Protein AF-A0A351I369-F1 (afdb_monomer_lite)

Structure (mmCIF, N/CA/C/O backbone):
data_AF-A0A351I369-F1
#
_entry.id   AF-A0A351I369-F1
#
loop_
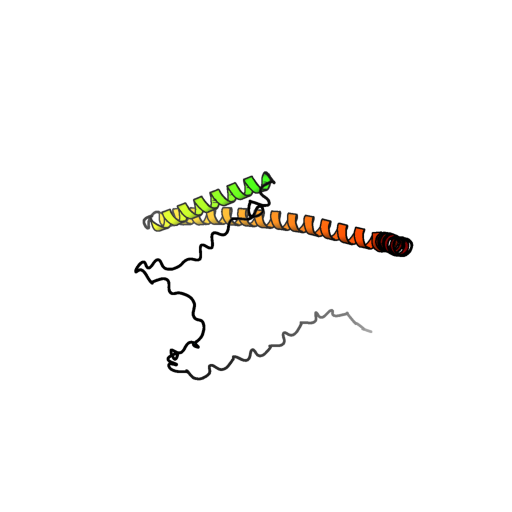_atom_site.group_PDB
_atom_site.id
_atom_site.type_symbol
_atom_site.label_atom_id
_atom_site.label_alt_id
_atom_site.label_comp_id
_atom_site.label_asym_id
_atom_site.label_entity_id
_atom_site.label_seq_id
_atom_site.pdbx_PDB_ins_code
_atom_site.Cartn_x
_atom_site.Cartn_y
_atom_site.Cartn_z
_atom_site.occupancy
_atom_site.B_iso_or_equiv
_atom_site.auth_seq_id
_atom_site.auth_comp_id
_atom_site.auth_asym_id
_atom_site.auth_atom_id
_atom_site.pdbx_PDB_model_num
ATOM 1 N N . MET A 1 1 ? -46.730 -19.699 -49.139 1.00 45.97 1 MET A N 1
ATOM 2 C CA . MET A 1 1 ? -45.517 -20.535 -49.019 1.00 45.97 1 MET A CA 1
ATOM 3 C C . MET A 1 1 ? -44.637 -19.921 -47.949 1.00 45.97 1 MET A C 1
ATOM 5 O O . MET A 1 1 ? -44.346 -18.737 -48.025 1.00 45.97 1 MET A O 1
ATOM 9 N N . VAL A 1 2 ? -44.344 -20.708 -46.919 1.00 46.56 2 VAL A N 1
ATOM 10 C CA . VAL A 1 2 ? -43.603 -20.359 -45.701 1.00 46.56 2 VAL A CA 1
ATOM 11 C C . VAL A 1 2 ? -42.211 -20.961 -45.817 1.00 46.56 2 VAL A C 1
ATOM 13 O O . VAL A 1 2 ? -42.155 -22.167 -45.993 1.00 46.56 2 VAL A O 1
ATOM 16 N N . LEU A 1 3 ? -41.151 -20.158 -45.679 1.00 47.59 3 LEU A N 1
ATOM 17 C CA . LEU A 1 3 ? -39.784 -20.517 -45.247 1.00 47.59 3 LEU A CA 1
ATOM 18 C C . LEU A 1 3 ? -39.106 -19.165 -44.907 1.00 47.59 3 LEU A C 1
ATOM 20 O O . LEU A 1 3 ? -38.998 -18.325 -45.788 1.00 47.59 3 LEU A O 1
ATOM 24 N N . GLY A 1 4 ? -38.721 -18.771 -43.691 1.00 47.09 4 GLY A N 1
ATOM 25 C CA . GLY A 1 4 ? -38.407 -19.518 -42.480 1.00 47.09 4 GLY A CA 1
ATOM 26 C C . GLY A 1 4 ? -36.940 -19.938 -42.492 1.00 47.09 4 GLY A C 1
ATOM 27 O O . GLY A 1 4 ? -36.661 -20.947 -43.113 1.00 47.09 4 GLY A O 1
ATOM 28 N N . ILE A 1 5 ? -36.051 -19.174 -41.837 1.00 51.75 5 ILE A N 1
ATOM 29 C CA . ILE A 1 5 ? -34.892 -19.629 -41.035 1.00 51.75 5 ILE A CA 1
ATOM 30 C C . ILE A 1 5 ? -34.432 -18.418 -40.203 1.00 51.75 5 ILE A C 1
ATOM 32 O O . ILE A 1 5 ? -33.815 -17.480 -40.704 1.00 51.75 5 ILE A O 1
ATOM 36 N N . GLY A 1 6 ? -34.794 -18.429 -38.920 1.00 47.22 6 GLY A N 1
ATOM 37 C CA . GLY A 1 6 ? -34.190 -17.582 -37.900 1.00 47.22 6 GLY A CA 1
ATOM 38 C C . GLY A 1 6 ? -32.877 -18.211 -37.443 1.00 47.22 6 GLY A C 1
ATOM 39 O O . GLY A 1 6 ? -32.833 -19.401 -37.131 1.00 47.22 6 GLY A O 1
ATOM 40 N N . ALA A 1 7 ? -31.812 -17.416 -37.408 1.00 54.28 7 ALA A N 1
ATOM 41 C CA . ALA A 1 7 ? -30.550 -17.808 -36.802 1.00 54.28 7 ALA A CA 1
ATOM 42 C C . ALA A 1 7 ? -30.704 -17.787 -35.272 1.00 54.28 7 ALA A C 1
ATOM 44 O O . ALA A 1 7 ? -30.642 -16.739 -34.632 1.00 54.28 7 ALA A O 1
ATOM 45 N N . LEU A 1 8 ? -30.954 -18.965 -34.702 1.00 53.56 8 LEU A N 1
ATOM 46 C CA . LEU A 1 8 ? -30.843 -19.247 -33.275 1.00 53.56 8 LEU A CA 1
ATOM 47 C C . LEU A 1 8 ? -29.364 -19.179 -32.880 1.00 53.56 8 LEU A C 1
ATOM 49 O O . LEU A 1 8 ? -28.565 -20.033 -33.257 1.00 53.56 8 LEU A O 1
ATOM 53 N N . TRP A 1 9 ? -29.002 -18.148 -32.123 1.00 51.88 9 TRP A N 1
ATOM 54 C CA . TRP A 1 9 ? -27.703 -18.034 -31.471 1.00 51.88 9 TRP A CA 1
ATOM 55 C C . TRP A 1 9 ? -27.768 -18.817 -30.154 1.00 51.88 9 TRP A C 1
ATOM 57 O O . TRP A 1 9 ? -28.237 -18.315 -29.135 1.00 51.88 9 TRP A O 1
ATOM 67 N N . THR A 1 10 ? -27.381 -20.090 -30.184 1.00 60.78 10 THR A N 1
ATOM 68 C CA . THR A 1 10 ? -27.221 -20.914 -28.978 1.00 60.78 10 THR A CA 1
ATOM 69 C C . THR A 1 10 ? -25.856 -20.637 -28.344 1.00 60.78 10 THR A C 1
ATOM 71 O O . THR A 1 10 ? -24.843 -20.876 -29.007 1.00 60.78 10 THR A O 1
ATOM 74 N N . PRO A 1 11 ? -25.778 -20.174 -27.082 1.00 56.22 11 PRO A N 1
ATOM 75 C CA . PRO A 1 11 ? -24.509 -20.088 -26.375 1.00 56.22 11 PRO A CA 1
ATOM 76 C C . PRO A 1 11 ? -23.982 -21.499 -26.095 1.00 56.22 11 PRO A C 1
ATOM 78 O O . PRO A 1 11 ? -24.668 -22.343 -25.518 1.00 56.22 11 PRO A O 1
ATOM 81 N N . HIS A 1 12 ? -22.751 -21.744 -26.534 1.00 56.78 12 HIS A N 1
ATOM 82 C CA . HIS A 1 12 ? -22.000 -22.957 -26.254 1.00 56.78 12 HIS A CA 1
ATOM 83 C C . HIS A 1 12 ? -21.698 -22.996 -24.748 1.00 56.78 12 HIS A C 1
ATOM 85 O O . HIS A 1 12 ? -20.852 -22.255 -24.249 1.00 56.78 12 HIS A O 1
ATOM 91 N N . VAL A 1 13 ? -22.452 -23.813 -24.013 1.00 57.44 13 VAL A N 1
ATOM 92 C CA . VAL A 1 13 ? -22.172 -24.152 -22.617 1.00 57.44 13 VAL A CA 1
ATOM 93 C C . VAL A 1 13 ? -20.889 -24.973 -22.606 1.00 57.44 13 VAL A C 1
ATOM 95 O O . VAL A 1 13 ? -20.852 -26.095 -23.107 1.00 57.44 13 VAL A O 1
ATOM 98 N N . LEU A 1 14 ? -19.826 -24.378 -22.066 1.00 54.31 14 LEU A N 1
ATOM 99 C CA . LEU A 1 14 ? -18.561 -25.045 -21.803 1.00 54.31 14 LEU A CA 1
ATOM 100 C C . LEU A 1 14 ? -18.817 -26.113 -20.729 1.00 54.31 14 LEU A C 1
ATOM 102 O O . LEU A 1 14 ? -19.036 -25.798 -19.558 1.00 54.31 14 LEU A O 1
ATOM 106 N N . SER A 1 15 ? -18.870 -27.370 -21.163 1.00 53.59 15 SER A N 1
ATOM 107 C CA . SER A 1 15 ? -18.976 -28.538 -20.296 1.00 53.59 15 SER A CA 1
ATOM 108 C C . SER A 1 15 ? -17.759 -28.573 -19.374 1.00 53.59 15 SER A C 1
ATOM 110 O O . SER A 1 15 ? -16.625 -28.633 -19.844 1.00 53.59 15 SER A O 1
ATOM 112 N N . GLN A 1 16 ? -17.995 -28.499 -18.064 1.00 48.56 16 GLN A N 1
ATOM 113 C CA . GLN A 1 16 ? -16.972 -28.796 -17.071 1.00 48.56 16 GLN A CA 1
ATOM 114 C C . GLN A 1 16 ? -16.662 -30.289 -17.167 1.00 48.56 16 GLN A C 1
ATOM 116 O O . GLN A 1 16 ? -17.510 -31.123 -16.853 1.00 48.56 16 GLN A O 1
ATOM 121 N N . GLU A 1 17 ? -15.463 -30.624 -17.631 1.00 56.16 17 GLU A N 1
ATOM 122 C CA . GLU A 1 17 ? -14.900 -31.951 -17.425 1.00 56.16 17 GLU A CA 1
ATOM 123 C C . GLU A 1 17 ? -14.589 -32.086 -15.933 1.00 56.16 17 GLU A C 1
ATOM 125 O O . GLU A 1 17 ? -13.737 -31.393 -15.375 1.00 56.16 17 GLU A O 1
ATOM 130 N N . THR A 1 18 ? -15.350 -32.950 -15.271 1.00 52.34 18 THR A N 1
ATOM 131 C CA . THR A 1 18 ? -15.060 -33.469 -13.939 1.00 52.34 18 THR A CA 1
ATOM 132 C C . THR A 1 18 ? -13.738 -34.218 -13.999 1.00 52.34 18 THR A C 1
ATOM 134 O O . THR A 1 18 ? -13.689 -35.391 -14.355 1.00 52.34 18 THR A O 1
ATOM 137 N N . GLY A 1 19 ? -12.653 -33.514 -13.687 1.00 48.69 19 GLY A N 1
ATOM 138 C CA . GLY A 1 19 ? -11.383 -34.134 -13.356 1.00 48.69 19 GLY A CA 1
ATOM 139 C C . GLY A 1 19 ? -11.541 -34.913 -12.057 1.00 48.69 19 GLY A C 1
ATOM 140 O O . GLY A 1 19 ? -11.692 -34.315 -10.990 1.00 48.69 19 GLY A O 1
ATOM 141 N N . ASP A 1 20 ? -11.522 -36.237 -12.172 1.00 47.47 20 ASP A N 1
ATOM 142 C CA . ASP A 1 20 ? -11.392 -37.180 -11.070 1.00 47.47 20 ASP A CA 1
ATOM 143 C C . ASP A 1 20 ? -10.153 -36.832 -10.236 1.00 47.47 20 ASP A C 1
ATOM 145 O O . ASP A 1 20 ? -9.008 -37.115 -10.600 1.00 47.47 20 ASP A O 1
ATOM 149 N N . PHE A 1 21 ? -10.384 -36.183 -9.097 1.00 44.47 21 PHE A N 1
ATOM 150 C CA . PHE A 1 21 ? -9.377 -36.037 -8.060 1.00 44.47 21 PHE A CA 1
ATOM 151 C C . PHE A 1 21 ? -9.180 -37.405 -7.404 1.00 44.47 21 PHE A C 1
ATOM 153 O O . PHE A 1 21 ? -9.953 -37.823 -6.540 1.00 44.47 21 PHE A O 1
ATOM 160 N N . VAL A 1 22 ? -8.142 -38.113 -7.841 1.00 59.59 22 VAL A N 1
ATOM 161 C CA . VAL A 1 22 ? -7.625 -39.304 -7.168 1.00 59.59 22 VAL A CA 1
ATOM 162 C C . VAL A 1 22 ? -7.126 -38.878 -5.785 1.00 59.59 22 VAL A C 1
ATOM 164 O O . VAL A 1 22 ? -6.137 -38.154 -5.669 1.00 59.59 22 VAL A O 1
ATOM 167 N N . GLN A 1 23 ? -7.829 -39.308 -4.734 1.00 62.31 23 GLN A N 1
ATOM 168 C CA . GLN A 1 23 ? -7.330 -39.229 -3.362 1.00 62.31 23 GLN A CA 1
ATOM 169 C C . GLN A 1 23 ? -6.072 -40.103 -3.259 1.00 62.31 23 GLN A C 1
ATOM 171 O O . GLN A 1 23 ? -6.138 -41.279 -3.621 1.00 62.31 23 GLN A O 1
ATOM 176 N N . PRO A 1 24 ? -4.924 -39.574 -2.804 1.00 53.97 24 PRO A N 1
ATOM 177 C CA . PRO A 1 24 ? -3.813 -40.429 -2.434 1.00 53.97 24 PRO A CA 1
ATOM 178 C C . PRO A 1 24 ? -4.220 -41.252 -1.210 1.00 53.97 24 PRO A C 1
ATOM 180 O O . PRO A 1 24 ? -4.546 -40.706 -0.160 1.00 53.97 24 PRO A O 1
ATOM 183 N N . ASP A 1 25 ? -4.221 -42.562 -1.428 1.00 50.62 25 ASP A N 1
ATOM 184 C CA . ASP A 1 25 ? -4.385 -43.656 -0.480 1.00 50.62 25 ASP A CA 1
ATOM 185 C C . ASP A 1 25 ? -3.724 -43.349 0.879 1.00 50.62 25 ASP A C 1
ATOM 187 O O . ASP A 1 25 ? -2.517 -43.084 0.958 1.00 50.62 25 ASP A O 1
ATOM 191 N N . ASP A 1 26 ? -4.526 -43.391 1.946 1.00 54.09 26 ASP A N 1
ATOM 192 C CA . ASP A 1 26 ? -4.075 -43.423 3.336 1.00 54.09 26 ASP A CA 1
ATOM 193 C C . ASP A 1 26 ? -3.304 -44.732 3.579 1.00 54.09 26 ASP A C 1
ATOM 195 O O . ASP A 1 26 ? -3.843 -45.745 4.030 1.00 54.09 26 ASP A O 1
ATOM 199 N N . GLY A 1 27 ? -2.014 -44.712 3.240 1.00 46.62 27 GLY A N 1
ATOM 200 C CA . GLY A 1 27 ? -1.100 -45.823 3.469 1.00 46.62 27 GLY A CA 1
ATOM 201 C C . GLY A 1 27 ? -0.987 -46.193 4.959 1.00 46.62 27 GLY A C 1
ATOM 202 O O . GLY A 1 27 ? -1.108 -45.333 5.838 1.00 46.62 27 GLY A O 1
ATOM 203 N N . PRO A 1 28 ? -0.735 -47.477 5.270 1.00 43.06 28 PRO A N 1
ATOM 204 C CA . PRO A 1 28 ? -0.820 -48.015 6.621 1.00 43.06 28 PRO A CA 1
ATOM 205 C C . PRO A 1 28 ? 0.240 -47.414 7.549 1.00 43.06 28 PRO A C 1
ATOM 207 O O . PRO A 1 28 ? 1.393 -47.206 7.169 1.00 43.06 28 PRO A O 1
ATOM 210 N N . GLY A 1 29 ? -0.181 -47.162 8.790 1.00 49.75 29 GLY A N 1
ATOM 211 C CA . GLY A 1 29 ? 0.615 -46.547 9.844 1.00 49.75 29 GLY A CA 1
ATOM 212 C C . GLY A 1 29 ? 1.989 -47.187 10.026 1.00 49.75 29 GLY A C 1
ATOM 213 O O . GLY A 1 29 ? 2.115 -48.396 10.214 1.00 49.75 29 GLY A O 1
ATOM 214 N N . VAL A 1 30 ? 3.019 -46.342 10.025 1.00 49.62 30 VAL A N 1
ATOM 215 C CA . VAL A 1 30 ? 4.370 -46.737 10.417 1.00 49.62 30 VAL A CA 1
ATOM 216 C C . VAL A 1 30 ? 4.577 -46.308 11.861 1.00 49.62 30 VAL A C 1
ATOM 218 O O . VAL A 1 30 ? 4.815 -45.142 12.178 1.00 49.62 30 VAL A O 1
ATOM 221 N N . GLU A 1 31 ? 4.422 -47.285 12.744 1.00 45.81 31 GLU A N 1
ATOM 222 C CA . GLU A 1 31 ? 4.849 -47.237 14.131 1.00 45.81 31 GLU A CA 1
ATOM 223 C C . GLU A 1 31 ? 6.333 -46.843 14.241 1.00 45.81 31 GLU A C 1
ATOM 225 O O . GLU A 1 31 ? 7.195 -47.334 13.515 1.00 45.81 31 GLU A O 1
ATOM 230 N N . GLY A 1 32 ? 6.613 -45.951 15.194 1.00 52.97 32 GLY A N 1
ATOM 231 C CA . GLY A 1 32 ? 7.876 -45.797 15.918 1.00 52.97 32 GLY A CA 1
ATOM 232 C C . GLY A 1 32 ? 9.182 -46.211 15.231 1.00 52.97 32 GLY A C 1
ATOM 233 O O . GLY A 1 32 ? 9.766 -47.230 15.592 1.00 52.97 32 GLY A O 1
ATOM 234 N N . GLN A 1 33 ? 9.756 -45.339 14.397 1.00 40.31 33 GLN A N 1
ATOM 235 C CA . GLN A 1 33 ? 11.200 -45.369 14.147 1.00 40.31 33 GLN A CA 1
ATOM 236 C C . GLN A 1 33 ? 11.943 -44.456 15.123 1.00 40.31 33 GLN A C 1
ATOM 238 O O . GLN A 1 33 ? 12.031 -43.238 14.981 1.00 40.31 33 GLN A O 1
ATOM 243 N N . LYS A 1 34 ? 12.498 -45.106 16.145 1.00 50.38 34 LYS A N 1
ATOM 244 C CA . LYS A 1 34 ? 13.552 -44.602 17.024 1.00 50.38 34 LYS A CA 1
ATOM 245 C C . LYS A 1 34 ? 14.761 -44.243 16.148 1.00 50.38 34 LYS A C 1
ATOM 247 O O . LYS A 1 34 ? 15.402 -45.136 15.600 1.00 50.38 34 LYS A O 1
ATOM 252 N N . LEU A 1 35 ? 15.057 -42.954 15.990 1.00 48.50 35 LEU A N 1
ATOM 253 C CA . LEU A 1 35 ? 16.243 -42.504 15.255 1.00 48.50 35 LEU A CA 1
ATOM 254 C C . LEU A 1 35 ? 17.519 -43.043 15.933 1.00 48.50 35 LEU A C 1
ATOM 256 O O . LEU A 1 35 ? 17.701 -42.821 17.136 1.00 48.50 35 LEU A O 1
ATOM 260 N N . PRO A 1 36 ? 18.418 -43.728 15.203 1.00 48.66 36 PRO A N 1
ATOM 261 C CA . PRO A 1 36 ? 19.718 -44.099 15.729 1.00 48.66 36 PRO A CA 1
ATOM 262 C C . PRO A 1 36 ? 20.623 -42.867 15.843 1.00 48.66 36 PRO A C 1
ATOM 264 O O . PRO A 1 36 ? 20.952 -42.190 14.871 1.00 48.66 36 PRO A O 1
ATOM 267 N N . SER A 1 37 ? 21.038 -42.622 17.083 1.00 54.12 37 SER A N 1
ATOM 268 C CA . SER A 1 37 ? 22.285 -41.956 17.453 1.00 54.12 37 SER A CA 1
ATOM 269 C C . SER A 1 37 ? 23.453 -42.507 16.624 1.00 54.12 37 SER A C 1
ATOM 271 O O . SER A 1 37 ? 23.749 -43.698 16.708 1.00 54.12 37 SER A O 1
ATOM 273 N N . GLY A 1 38 ? 24.118 -41.653 15.842 1.00 40.50 38 GLY A N 1
ATOM 274 C CA . GLY A 1 38 ? 25.297 -42.045 15.066 1.00 40.50 38 GLY A CA 1
ATOM 275 C C . GLY A 1 38 ? 25.709 -41.011 14.021 1.00 40.50 38 GLY A C 1
ATOM 276 O O . GLY A 1 38 ? 25.601 -41.264 12.827 1.00 40.50 38 GLY A O 1
ATOM 277 N N . GLY A 1 39 ? 26.156 -39.831 14.459 1.00 43.09 39 GLY A N 1
ATOM 278 C CA . GLY A 1 39 ? 26.797 -38.866 13.561 1.00 43.09 39 GLY A CA 1
ATOM 279 C C . GLY A 1 39 ? 28.159 -39.382 13.062 1.00 43.09 39 GLY A C 1
ATOM 280 O O . GLY A 1 39 ? 28.860 -40.053 13.823 1.00 43.09 39 GLY A O 1
ATOM 281 N N . PRO A 1 40 ? 28.563 -39.082 11.814 1.00 42.00 40 PRO A N 1
ATOM 282 C CA . PRO A 1 40 ? 29.864 -39.476 11.290 1.00 42.00 40 PRO A CA 1
ATOM 283 C C . PRO A 1 40 ? 31.005 -38.726 11.993 1.00 42.00 40 PRO A C 1
ATOM 285 O O . PRO A 1 40 ? 31.044 -37.497 12.056 1.00 42.00 40 PRO A O 1
ATOM 288 N N . GLN A 1 41 ? 31.938 -39.513 12.526 1.00 53.91 41 GLN A N 1
ATOM 289 C CA . GLN A 1 41 ? 33.228 -39.099 13.065 1.00 53.91 41 GLN A CA 1
ATOM 290 C C . GLN A 1 41 ? 34.094 -38.422 11.999 1.00 53.91 41 GLN A C 1
ATOM 292 O O . GLN A 1 41 ? 34.322 -38.994 10.936 1.00 53.91 41 GLN A O 1
ATOM 297 N N . GLY A 1 42 ? 34.670 -37.265 12.345 1.00 46.25 42 GLY A N 1
ATOM 298 C CA . GLY A 1 42 ? 35.934 -36.830 11.748 1.00 46.25 42 GLY A CA 1
ATOM 299 C C . GLY A 1 42 ? 36.053 -35.355 11.385 1.00 46.25 42 GLY A C 1
ATOM 300 O O . GLY A 1 42 ? 36.189 -35.058 10.211 1.00 46.25 42 GLY A O 1
ATOM 301 N N . PHE A 1 43 ? 36.120 -34.456 12.373 1.00 43.28 43 PHE A N 1
ATOM 302 C CA . PHE A 1 43 ? 36.940 -33.235 12.288 1.00 43.28 43 PHE A CA 1
ATOM 303 C C . PHE A 1 43 ? 37.424 -32.844 13.699 1.00 43.28 43 PHE A C 1
ATOM 305 O O . PHE A 1 43 ? 36.588 -32.601 14.571 1.00 43.28 43 PHE A O 1
ATOM 312 N N . PRO A 1 44 ? 38.745 -32.794 13.967 1.00 50.03 44 PRO A N 1
ATOM 313 C CA . PRO A 1 44 ? 39.277 -32.313 15.235 1.00 50.03 44 PRO A CA 1
ATOM 314 C C . PRO A 1 44 ? 39.467 -30.789 15.172 1.00 50.03 44 PRO A C 1
ATOM 316 O O . PRO A 1 44 ? 40.309 -30.284 14.435 1.00 50.03 44 PRO A O 1
ATOM 319 N N . GLY A 1 45 ? 38.683 -30.050 15.956 1.00 40.59 45 GLY A N 1
ATOM 320 C CA . GLY A 1 45 ? 38.812 -28.603 16.161 1.00 40.59 45 GLY A CA 1
ATOM 321 C C . GLY A 1 45 ? 38.224 -28.211 17.524 1.00 40.59 45 GLY A C 1
ATOM 322 O O . GLY A 1 45 ? 37.293 -28.872 17.981 1.00 40.59 45 GLY A O 1
ATOM 323 N N . PRO A 1 46 ? 38.804 -27.228 18.236 1.00 52.59 46 PRO A N 1
ATOM 324 C CA . PRO A 1 46 ? 38.890 -27.245 19.694 1.00 52.59 46 PRO A CA 1
ATOM 325 C C . PRO A 1 46 ? 37.560 -26.984 20.405 1.00 52.59 46 PRO A C 1
ATOM 327 O O . PRO A 1 46 ? 36.810 -26.065 20.081 1.00 52.59 46 PRO A O 1
ATOM 330 N N . MET A 1 47 ? 37.331 -27.785 21.448 1.00 48.25 47 MET A N 1
ATOM 331 C CA . MET A 1 47 ? 36.253 -27.628 22.413 1.00 48.25 47 MET A CA 1
ATOM 332 C C . MET A 1 47 ? 36.293 -26.248 23.084 1.00 48.25 47 MET A C 1
ATOM 334 O O . MET A 1 47 ? 37.230 -25.937 23.817 1.00 48.25 47 MET A O 1
ATOM 338 N N . MET A 1 48 ? 35.208 -25.485 22.963 1.00 49.66 48 MET A N 1
ATOM 339 C CA . MET A 1 48 ? 34.809 -24.527 23.993 1.00 49.66 48 MET A CA 1
ATOM 340 C C . MET A 1 48 ? 33.459 -24.942 24.578 1.00 49.66 48 MET A C 1
ATOM 342 O O . MET A 1 48 ? 32.391 -24.564 24.115 1.00 49.66 48 MET A O 1
ATOM 346 N N . ARG A 1 49 ? 33.577 -25.789 25.604 1.00 42.88 49 ARG A N 1
ATOM 347 C CA . ARG A 1 49 ? 32.966 -25.633 26.930 1.00 42.88 49 ARG A CA 1
ATOM 348 C C . ARG A 1 49 ? 31.514 -25.136 26.957 1.00 42.88 49 ARG A C 1
ATOM 350 O O . ARG A 1 49 ? 31.244 -23.941 27.019 1.00 42.88 49 ARG A O 1
ATOM 357 N N . ALA A 1 50 ? 30.603 -26.099 27.072 1.00 40.84 50 ALA A N 1
ATOM 358 C CA . ALA A 1 50 ? 29.263 -25.894 27.600 1.00 40.84 50 ALA A CA 1
ATOM 359 C C . ALA A 1 50 ? 29.335 -25.297 29.020 1.00 40.84 50 ALA A C 1
ATOM 361 O O . ALA A 1 50 ? 29.788 -25.948 29.962 1.00 40.84 50 ALA A O 1
ATOM 362 N N . GLY A 1 51 ? 28.907 -24.043 29.157 1.00 38.00 51 GLY A N 1
ATOM 363 C CA . GLY A 1 51 ? 28.465 -23.468 30.424 1.00 38.00 51 GLY A CA 1
ATOM 364 C C . GLY A 1 51 ? 26.941 -23.608 30.547 1.00 38.00 51 GLY A C 1
ATOM 365 O O . GLY A 1 51 ? 26.246 -23.516 29.532 1.00 38.00 51 GLY A O 1
ATOM 366 N N . PRO A 1 52 ? 26.395 -23.835 31.752 1.00 45.38 52 PRO A N 1
ATOM 367 C CA . PRO A 1 52 ? 24.960 -23.958 31.960 1.00 45.38 52 PRO A CA 1
ATOM 368 C C . PRO A 1 52 ? 24.330 -22.560 31.954 1.00 45.38 52 PRO A C 1
ATOM 370 O O . PRO A 1 52 ? 24.365 -21.834 32.942 1.00 45.38 52 PRO A O 1
ATOM 373 N N . GLY A 1 53 ? 23.782 -22.175 30.807 1.00 41.44 53 GLY A N 1
ATOM 374 C CA . GLY A 1 53 ? 23.116 -20.893 30.594 1.00 41.44 53 GLY A CA 1
ATOM 375 C C . GLY A 1 53 ? 22.184 -20.992 29.398 1.00 41.44 53 GLY A C 1
ATOM 376 O O . GLY A 1 53 ? 22.440 -20.412 28.348 1.00 41.44 53 GLY A O 1
ATOM 377 N N . GLY A 1 54 ? 21.138 -21.806 29.536 1.00 42.34 54 GLY A N 1
ATOM 378 C CA . GLY A 1 54 ? 20.095 -21.929 28.531 1.00 42.34 54 GLY A CA 1
ATOM 379 C C . GLY A 1 54 ? 19.329 -20.617 28.377 1.00 42.34 54 GLY A C 1
ATOM 380 O O . GLY A 1 54 ? 18.538 -20.260 29.242 1.00 42.34 54 GLY A O 1
ATOM 381 N N . PHE A 1 55 ? 19.524 -19.942 27.248 1.00 38.66 55 PHE A N 1
ATOM 382 C CA . PHE A 1 55 ? 18.527 -19.053 26.662 1.00 38.66 55 PHE A CA 1
ATOM 383 C C . PHE A 1 55 ? 18.165 -19.615 25.294 1.00 38.66 55 PHE A C 1
ATOM 385 O O . PHE A 1 55 ? 18.933 -19.551 24.335 1.00 38.66 55 PHE A O 1
ATOM 392 N N . GLY A 1 56 ? 16.998 -20.251 25.251 1.00 38.97 56 GLY A N 1
ATOM 393 C CA . GLY A 1 56 ? 16.393 -20.731 24.027 1.00 38.97 56 GLY A CA 1
ATOM 394 C C . GLY A 1 56 ? 15.983 -19.585 23.104 1.00 38.97 56 GLY A C 1
ATOM 395 O O . GLY A 1 56 ? 15.549 -18.529 23.548 1.00 38.97 56 GLY A O 1
ATOM 396 N N . GLY A 1 57 ? 16.097 -19.858 21.807 1.00 38.88 57 GLY A N 1
ATOM 397 C CA . GLY A 1 57 ? 15.074 -19.527 20.819 1.00 38.88 57 GLY A CA 1
ATOM 398 C C . GLY A 1 57 ? 14.740 -18.054 20.601 1.00 38.88 57 GLY A C 1
ATOM 399 O O . GLY A 1 57 ? 13.770 -17.552 21.148 1.00 38.88 57 GLY A O 1
ATOM 400 N N . ALA A 1 58 ? 15.446 -17.421 19.668 1.00 39.44 58 ALA A N 1
ATOM 401 C CA . ALA A 1 58 ? 14.860 -16.696 18.535 1.00 39.44 58 ALA A CA 1
ATOM 402 C C . ALA A 1 58 ? 16.009 -16.125 17.702 1.00 39.44 58 ALA A C 1
ATOM 404 O O . ALA A 1 58 ? 16.917 -15.496 18.238 1.00 39.44 58 ALA A O 1
ATOM 405 N N . GLY A 1 59 ? 15.983 -16.353 16.390 1.00 38.97 59 GLY A N 1
ATOM 406 C CA . GLY A 1 59 ? 16.998 -15.898 15.445 1.00 38.97 59 GLY A CA 1
ATOM 407 C C . GLY A 1 59 ? 17.056 -14.377 15.284 1.00 38.97 59 GLY A C 1
ATOM 408 O O . GLY A 1 59 ? 16.776 -13.863 14.205 1.00 38.97 59 GLY A O 1
ATOM 409 N N . MET A 1 60 ? 17.495 -13.651 16.312 1.00 45.12 60 MET A N 1
ATOM 410 C CA . MET A 1 60 ? 18.008 -12.292 16.173 1.00 45.12 60 MET A CA 1
ATOM 411 C C . MET A 1 60 ? 19.392 -12.353 15.529 1.00 45.12 60 MET A C 1
ATOM 413 O O . MET A 1 60 ? 20.428 -12.140 16.155 1.00 45.12 60 MET A O 1
ATOM 417 N N . ARG A 1 61 ? 19.403 -12.642 14.227 1.00 44.22 61 ARG A N 1
ATOM 418 C CA . ARG A 1 61 ? 20.536 -12.348 13.357 1.00 44.22 61 ARG A CA 1
ATOM 419 C C . ARG A 1 61 ? 20.552 -10.830 13.160 1.00 44.22 61 ARG A C 1
ATOM 421 O O . ARG A 1 61 ? 20.103 -10.316 12.141 1.00 44.22 61 ARG A O 1
ATOM 428 N N . GLY A 1 62 ? 21.018 -10.119 14.186 1.00 45.19 62 GLY A N 1
ATOM 429 C CA . GLY A 1 62 ? 21.340 -8.694 14.167 1.00 45.19 62 GLY A CA 1
ATOM 430 C C . GLY A 1 62 ? 22.561 -8.433 13.291 1.00 45.19 62 GLY A C 1
ATOM 431 O O . GLY A 1 62 ? 23.603 -8.008 13.777 1.00 45.19 62 GLY A O 1
ATOM 432 N N . GLY A 1 63 ? 22.450 -8.743 11.999 1.00 43.03 63 GLY A N 1
ATOM 433 C CA . GLY A 1 63 ? 23.372 -8.204 11.015 1.00 43.03 63 GLY A CA 1
ATOM 434 C C . GLY A 1 63 ? 23.162 -6.689 10.938 1.00 43.03 63 GLY A C 1
ATOM 435 O O . GLY A 1 63 ? 22.014 -6.243 11.036 1.00 43.03 63 GLY A O 1
ATOM 436 N N . PRO A 1 64 ? 24.225 -5.886 10.786 1.00 45.38 64 PRO A N 1
ATOM 437 C CA . PRO A 1 64 ? 24.068 -4.459 10.554 1.00 45.38 64 PRO A CA 1
ATOM 438 C C . PRO A 1 64 ? 23.154 -4.271 9.340 1.00 45.38 64 PRO A C 1
ATOM 440 O O . PRO A 1 64 ? 23.418 -4.823 8.270 1.00 45.38 64 PRO A O 1
ATOM 443 N N . MET A 1 65 ? 22.058 -3.526 9.515 1.00 49.69 65 MET A N 1
ATOM 444 C CA . MET A 1 65 ? 21.301 -2.992 8.386 1.00 49.69 65 MET A CA 1
ATOM 445 C C . MET A 1 65 ? 22.312 -2.295 7.476 1.00 49.69 65 MET A C 1
ATOM 447 O O . MET A 1 65 ? 22.903 -1.290 7.867 1.00 49.69 65 MET A O 1
ATOM 451 N N . GLY A 1 66 ? 22.555 -2.854 6.290 1.00 44.84 66 GLY A N 1
ATOM 452 C CA . GLY A 1 66 ? 23.415 -2.212 5.305 1.00 44.84 66 GLY A CA 1
ATOM 453 C C . GLY A 1 66 ? 22.892 -0.807 4.972 1.00 44.84 66 GLY A C 1
ATOM 454 O O . GLY A 1 66 ? 21.701 -0.538 5.172 1.00 44.84 66 GLY A O 1
ATOM 455 N N . PRO A 1 67 ? 23.742 0.098 4.460 1.00 44.00 67 PRO A N 1
ATOM 456 C CA . PRO A 1 67 ? 23.311 1.393 3.940 1.00 44.00 67 PRO A CA 1
ATOM 457 C C . PRO A 1 67 ? 22.366 1.157 2.750 1.00 44.00 67 PRO A C 1
ATOM 459 O O . PRO A 1 67 ? 22.791 0.950 1.620 1.00 44.00 67 PRO A O 1
ATOM 462 N N . GLY A 1 68 ? 21.071 1.067 3.046 1.00 45.19 68 GLY A N 1
ATOM 463 C CA . GLY A 1 68 ? 20.035 0.552 2.144 1.00 45.19 68 GLY A CA 1
ATOM 464 C C . GLY A 1 68 ? 18.864 -0.128 2.867 1.00 45.19 68 GLY A C 1
ATOM 465 O O . GLY A 1 68 ? 17.794 -0.269 2.289 1.00 45.19 68 GLY A O 1
ATOM 466 N N . GLY A 1 69 ? 19.017 -0.487 4.149 1.00 41.62 69 GLY A N 1
ATOM 467 C CA . GLY A 1 69 ? 17.929 -0.985 5.007 1.00 41.62 69 GLY A CA 1
ATOM 468 C C . GLY A 1 69 ? 17.000 0.103 5.566 1.00 41.62 69 GLY A C 1
ATOM 469 O O . GLY A 1 69 ? 16.065 -0.198 6.305 1.00 41.62 69 GLY A O 1
ATOM 470 N N . ALA A 1 70 ? 17.249 1.371 5.233 1.00 47.03 70 ALA A N 1
ATOM 471 C CA . ALA A 1 70 ? 16.498 2.516 5.725 1.00 47.03 70 ALA A CA 1
ATOM 472 C C . ALA A 1 70 ? 15.371 2.891 4.750 1.00 47.03 70 ALA A C 1
ATOM 474 O O . ALA A 1 70 ? 15.626 3.445 3.689 1.00 47.03 70 ALA A O 1
ATOM 475 N N . MET A 1 71 ? 14.121 2.622 5.135 1.00 45.16 71 MET A N 1
ATOM 476 C CA . MET A 1 71 ? 12.941 3.417 4.749 1.00 45.16 71 MET A CA 1
ATOM 477 C C . MET A 1 71 ? 12.875 3.957 3.293 1.00 45.16 71 MET A C 1
ATOM 479 O O . MET A 1 71 ? 12.678 5.152 3.076 1.00 45.16 71 MET A O 1
ATOM 483 N N . GLY A 1 72 ? 12.949 3.116 2.262 1.00 50.66 72 GLY A N 1
ATOM 484 C CA . GLY A 1 72 ? 12.301 3.458 0.982 1.00 50.66 72 GLY A CA 1
ATOM 485 C C . GLY A 1 72 ? 10.816 3.072 1.066 1.00 50.66 72 GLY A C 1
ATOM 486 O O . GLY A 1 72 ? 10.558 2.003 1.620 1.00 50.66 72 GLY A O 1
ATOM 487 N N . PRO A 1 73 ? 9.807 3.839 0.593 1.00 53.72 73 PRO A N 1
ATOM 488 C CA . PRO A 1 73 ? 9.741 5.152 -0.049 1.00 53.72 73 PRO A CA 1
ATOM 489 C C . PRO A 1 73 ? 8.985 6.150 0.858 1.00 53.72 73 PRO A C 1
ATOM 491 O O . PRO A 1 73 ? 7.829 6.493 0.621 1.00 53.72 73 PRO A O 1
ATOM 494 N N . MET A 1 74 ? 9.606 6.620 1.940 1.00 53.72 74 MET A N 1
ATOM 495 C CA . MET A 1 74 ? 8.938 7.534 2.878 1.00 53.72 74 MET A CA 1
ATOM 496 C C . MET A 1 74 ? 9.052 9.014 2.454 1.00 53.72 74 MET A C 1
ATOM 498 O O . MET A 1 74 ? 9.041 9.893 3.311 1.00 53.72 74 MET A O 1
ATOM 502 N N . GLN A 1 75 ? 9.234 9.316 1.163 1.00 62.81 75 GLN A N 1
ATOM 503 C CA . GLN A 1 75 ? 9.448 10.691 0.671 1.00 62.81 75 GLN A CA 1
ATOM 504 C C . GLN A 1 75 ? 8.158 11.398 0.242 1.00 62.81 75 GLN A C 1
ATOM 506 O O . GLN A 1 75 ? 8.129 12.625 0.225 1.00 62.81 75 GLN A O 1
ATOM 511 N N . ASP A 1 76 ? 7.087 10.657 -0.047 1.00 75.88 76 ASP A N 1
ATOM 512 C CA . ASP A 1 76 ? 5.814 11.261 -0.434 1.00 75.88 76 ASP A CA 1
ATOM 513 C C . ASP A 1 76 ? 5.030 11.721 0.820 1.00 75.88 76 ASP A C 1
ATOM 515 O O . ASP A 1 76 ? 4.673 10.885 1.666 1.00 75.88 76 ASP A O 1
ATOM 519 N N . PRO A 1 77 ? 4.771 13.035 0.989 1.00 83.94 77 PRO A N 1
ATOM 520 C CA . PRO A 1 77 ? 4.029 13.555 2.135 1.00 83.94 77 PRO A CA 1
ATOM 521 C C . PRO A 1 77 ? 2.584 13.039 2.193 1.00 83.94 77 PRO A C 1
ATOM 523 O O . PRO A 1 77 ? 2.017 12.963 3.286 1.00 83.94 77 PRO A O 1
ATOM 526 N N . GLU A 1 78 ? 1.983 12.653 1.064 1.00 85.50 78 GLU A N 1
ATOM 527 C CA . GLU A 1 78 ? 0.646 12.057 1.044 1.00 85.50 78 GLU A CA 1
ATOM 528 C C . GLU A 1 78 ? 0.659 10.637 1.611 1.00 85.50 78 GLU A C 1
ATOM 530 O O . GLU A 1 78 ? -0.190 10.295 2.439 1.00 85.50 78 GLU A O 1
ATOM 535 N N . ILE A 1 79 ? 1.653 9.824 1.237 1.00 86.88 79 ILE A N 1
ATOM 536 C CA . ILE A 1 79 ? 1.829 8.467 1.777 1.00 86.88 79 ILE A CA 1
ATOM 537 C C . ILE A 1 79 ? 2.077 8.517 3.285 1.00 86.88 79 ILE A C 1
ATOM 539 O O . ILE A 1 79 ? 1.512 7.710 4.020 1.00 86.88 79 ILE A O 1
ATOM 543 N N . ARG A 1 80 ? 2.869 9.481 3.774 1.00 88.94 80 ARG A N 1
ATOM 544 C CA . ARG A 1 80 ? 3.094 9.638 5.221 1.00 88.94 80 ARG A CA 1
ATOM 545 C C . ARG A 1 80 ? 1.790 9.846 5.979 1.00 88.94 80 ARG A C 1
ATOM 547 O O . ARG A 1 80 ? 1.509 9.098 6.909 1.00 88.94 80 ARG A O 1
ATOM 554 N N . LYS A 1 81 ? 0.962 10.799 5.540 1.00 91.69 81 LYS A N 1
ATOM 555 C CA . LYS A 1 81 ? -0.338 11.074 6.174 1.00 91.69 81 LYS A CA 1
ATOM 556 C C . LYS A 1 81 ? -1.252 9.852 6.146 1.00 91.69 81 LYS A C 1
ATOM 558 O O . LYS A 1 81 ? -1.908 9.545 7.135 1.00 91.69 81 LYS A O 1
ATOM 563 N N . ARG A 1 82 ? -1.272 9.133 5.025 1.00 90.25 82 ARG A N 1
ATOM 564 C CA . ARG A 1 82 ? -2.047 7.900 4.862 1.00 90.25 82 ARG A CA 1
ATOM 565 C C . ARG A 1 82 ? -1.614 6.798 5.835 1.00 90.25 82 ARG A C 1
ATOM 567 O O . ARG A 1 82 ? -2.463 6.199 6.490 1.00 90.25 82 ARG A O 1
ATOM 574 N N . ILE A 1 83 ? -0.307 6.577 5.974 1.00 90.19 83 ILE A N 1
ATOM 575 C CA . ILE A 1 83 ? 0.263 5.613 6.926 1.00 90.19 83 ILE A CA 1
ATOM 576 C C . ILE A 1 83 ? -0.019 6.045 8.368 1.00 90.19 83 ILE A C 1
ATOM 578 O O . ILE A 1 83 ? -0.370 5.214 9.200 1.00 90.19 83 ILE A O 1
ATOM 582 N N . GLU A 1 84 ? 0.098 7.335 8.684 1.00 93.25 84 GLU A N 1
ATOM 583 C CA . GLU A 1 84 ? -0.225 7.857 10.014 1.00 93.25 84 GLU A CA 1
ATOM 584 C C . GLU A 1 84 ? -1.692 7.617 10.383 1.00 93.25 84 GLU A C 1
ATOM 586 O O . GLU A 1 84 ? -1.979 7.195 11.505 1.00 93.25 84 GLU A O 1
ATOM 591 N N . THR A 1 85 ? -2.619 7.852 9.452 1.00 94.69 85 THR A N 1
ATOM 592 C CA . THR A 1 85 ? -4.045 7.566 9.650 1.00 94.69 85 THR A CA 1
ATOM 593 C C . THR A 1 85 ? -4.288 6.075 9.862 1.00 94.69 85 THR A C 1
ATOM 595 O O . THR A 1 85 ? -4.944 5.704 10.833 1.00 94.69 85 THR A O 1
ATOM 598 N N . GLU A 1 86 ? -3.702 5.212 9.027 1.00 95.69 86 GLU A N 1
ATOM 599 C CA . GLU A 1 86 ? -3.799 3.756 9.190 1.00 95.69 86 GLU A CA 1
ATOM 600 C C . GLU A 1 86 ? -3.269 3.312 10.564 1.00 95.69 86 GLU A C 1
ATOM 602 O O . GLU A 1 86 ? -3.920 2.550 11.277 1.00 95.69 86 GLU A O 1
ATOM 607 N N . MET A 1 87 ? -2.116 3.834 10.991 1.00 95.62 87 MET A N 1
ATOM 608 C CA . MET A 1 87 ? -1.517 3.513 12.289 1.00 95.62 87 MET A CA 1
ATOM 609 C C . MET A 1 87 ? -2.388 3.962 13.465 1.00 95.62 87 MET A C 1
ATOM 611 O O . MET A 1 87 ? -2.493 3.240 14.460 1.00 95.62 87 MET A O 1
ATOM 615 N N . LYS A 1 88 ? -3.033 5.131 13.367 1.00 97.44 88 LYS A N 1
ATOM 616 C CA . LYS A 1 88 ? -3.993 5.602 14.376 1.00 97.44 88 LYS A CA 1
ATOM 617 C C . LYS A 1 88 ? -5.202 4.672 14.460 1.00 97.44 88 LYS A C 1
ATOM 619 O O . LYS A 1 88 ? -5.542 4.244 15.561 1.00 97.44 88 LYS A O 1
ATOM 624 N N . LEU A 1 89 ? -5.781 4.296 13.321 1.00 97.88 89 LEU A N 1
ATOM 625 C CA . LEU A 1 89 ? -6.918 3.372 13.257 1.00 97.88 89 LEU A CA 1
ATOM 626 C C . LEU A 1 89 ? -6.555 1.986 13.808 1.00 97.88 89 LEU A C 1
ATOM 628 O O . LEU A 1 89 ? -7.293 1.439 14.623 1.00 97.88 89 LEU A O 1
ATOM 632 N N . ARG A 1 90 ? -5.373 1.445 13.476 1.00 97.94 90 ARG A N 1
ATOM 633 C CA . ARG A 1 90 ? -4.876 0.181 14.057 1.00 97.94 90 ARG A CA 1
ATOM 634 C C . ARG A 1 90 ? -4.790 0.239 15.579 1.00 97.94 90 ARG A C 1
ATOM 636 O O . ARG A 1 90 ? -5.198 -0.711 16.248 1.00 97.94 90 ARG A O 1
ATOM 643 N N . ARG A 1 91 ? -4.271 1.340 16.136 1.00 98.19 91 ARG A N 1
ATOM 644 C CA . ARG A 1 91 ? -4.215 1.535 17.594 1.00 98.19 91 ARG A CA 1
ATOM 645 C C . ARG A 1 91 ? -5.615 1.575 18.196 1.00 98.19 91 ARG A C 1
ATOM 647 O O . ARG A 1 91 ? -5.859 0.852 19.154 1.00 98.19 91 ARG A O 1
ATOM 654 N N . GLN A 1 92 ? -6.531 2.340 17.605 1.00 97.62 92 GLN A N 1
ATOM 655 C CA . GLN A 1 92 ? -7.918 2.433 18.071 1.00 97.62 92 GLN A CA 1
ATOM 656 C C . GLN A 1 92 ? -8.626 1.075 18.052 1.00 97.62 92 GLN A C 1
ATOM 658 O O . GLN A 1 92 ? -9.245 0.696 19.042 1.00 97.62 92 GLN A O 1
ATOM 663 N N . VAL A 1 93 ? -8.483 0.303 16.972 1.00 98.38 93 VAL A N 1
ATOM 664 C CA . VAL A 1 93 ? -9.017 -1.064 16.884 1.00 98.38 93 VAL A CA 1
ATOM 665 C C . VAL A 1 93 ? -8.420 -1.950 17.983 1.00 98.38 93 VAL A C 1
ATOM 667 O O . VAL A 1 93 ? -9.156 -2.672 18.654 1.00 98.38 93 VAL A O 1
ATOM 670 N N . GLY A 1 94 ? -7.108 -1.866 18.225 1.00 98.00 94 GLY A N 1
ATOM 671 C CA . GLY A 1 94 ? -6.438 -2.606 19.299 1.00 98.00 94 GLY A CA 1
ATOM 672 C C . GLY A 1 94 ? -6.940 -2.237 20.701 1.00 98.00 94 GLY A C 1
ATOM 673 O O . GLY A 1 94 ? -7.183 -3.121 21.526 1.00 98.00 94 GLY A O 1
ATOM 674 N N .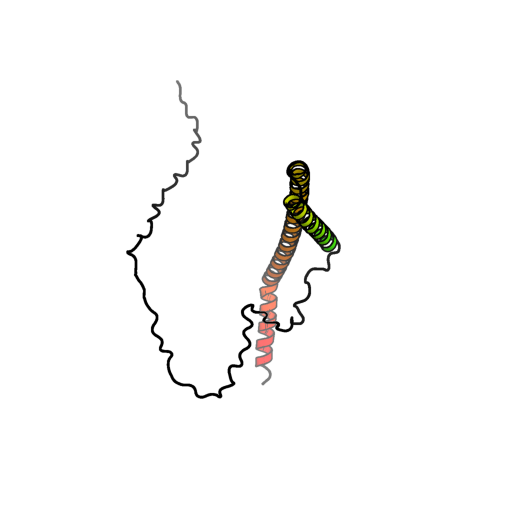 GLU A 1 95 ? -7.146 -0.947 20.963 1.00 97.88 95 GLU A N 1
ATOM 675 C CA . GLU A 1 95 ? -7.701 -0.445 22.223 1.00 97.88 95 GLU A CA 1
ATOM 676 C C . GLU A 1 95 ? -9.156 -0.874 22.419 1.00 97.88 95 GLU A C 1
ATOM 678 O O . GLU A 1 95 ? -9.505 -1.366 23.491 1.00 97.88 95 GLU A O 1
ATOM 683 N N . LEU A 1 96 ? -10.001 -0.759 21.391 1.00 97.38 96 LEU A N 1
ATOM 684 C CA . LEU A 1 96 ? -11.396 -1.202 21.438 1.00 97.38 96 LEU A CA 1
ATOM 685 C C . LEU A 1 96 ? -11.500 -2.719 21.633 1.00 97.38 96 LEU A C 1
ATOM 687 O O . LEU A 1 96 ? -12.299 -3.184 22.443 1.00 97.38 96 LEU A O 1
ATOM 691 N N . ALA A 1 97 ? -10.644 -3.503 20.974 1.00 97.69 97 ALA A N 1
ATOM 692 C CA . ALA A 1 97 ? -10.588 -4.952 21.158 1.00 97.69 97 ALA A CA 1
ATOM 693 C C . ALA A 1 97 ? -10.126 -5.348 22.571 1.00 97.69 97 ALA A C 1
ATOM 695 O O . ALA A 1 97 ? -10.545 -6.377 23.110 1.00 97.69 97 ALA A O 1
ATOM 696 N N . ARG A 1 98 ? -9.252 -4.550 23.195 1.00 97.88 98 ARG A N 1
ATOM 697 C CA . ARG A 1 98 ? -8.887 -4.716 24.605 1.00 97.88 98 ARG A CA 1
ATOM 698 C C . ARG A 1 98 ? -10.064 -4.364 25.519 1.00 97.88 98 ARG A C 1
ATOM 700 O O . ARG A 1 98 ? -10.459 -5.210 26.317 1.00 97.88 98 ARG A O 1
ATOM 707 N N . LYS A 1 99 ? -10.685 -3.196 25.328 1.00 96.62 99 LYS A N 1
ATOM 708 C CA . LYS A 1 99 ? -11.871 -2.759 26.081 1.00 96.62 99 LYS A CA 1
ATOM 709 C C . LYS A 1 99 ? -13.000 -3.780 26.009 1.00 96.62 99 LYS A C 1
ATOM 711 O O . LYS A 1 99 ? -13.587 -4.085 27.036 1.00 96.62 99 LYS A O 1
ATOM 716 N N . TYR A 1 100 ? -13.261 -4.368 24.841 1.00 96.56 100 TYR A N 1
ATOM 717 C CA . TYR A 1 100 ? -14.301 -5.387 24.651 1.00 96.56 100 TYR A CA 1
ATOM 718 C C . TYR A 1 100 ? -14.072 -6.651 25.499 1.00 96.56 100 TYR A C 1
ATOM 720 O O . TYR A 1 100 ? -15.021 -7.289 25.958 1.00 96.56 100 TYR A O 1
ATOM 728 N N . ARG A 1 101 ? -12.805 -7.030 25.714 1.00 96.81 101 ARG A N 1
ATOM 729 C CA . ARG A 1 101 ? -12.437 -8.175 26.561 1.00 96.81 101 ARG A CA 1
ATOM 730 C C . ARG A 1 101 ? -12.567 -7.859 28.050 1.00 96.81 101 ARG A C 1
ATOM 732 O O . ARG A 1 101 ? -12.885 -8.760 28.818 1.00 96.81 101 ARG A O 1
ATOM 739 N N . GLU A 1 102 ? -12.331 -6.607 28.431 1.00 96.25 102 GLU A N 1
ATOM 740 C CA . GLU A 1 102 ? -12.345 -6.134 29.821 1.00 96.25 102 GLU A CA 1
ATOM 741 C C . GLU A 1 102 ? -13.745 -5.687 30.296 1.00 96.25 102 GLU A C 1
ATOM 743 O O . GLU A 1 102 ? -14.028 -5.737 31.490 1.00 96.25 102 GLU A O 1
ATOM 748 N N . THR A 1 103 ? -14.645 -5.285 29.388 1.00 94.19 103 THR A N 1
ATOM 749 C CA . THR A 1 103 ? -15.993 -4.792 29.735 1.00 94.19 103 THR A CA 1
ATOM 750 C C . THR A 1 103 ? -16.963 -5.905 30.136 1.00 94.19 103 THR A C 1
ATOM 752 O O . THR A 1 103 ? -16.932 -7.027 29.623 1.00 94.19 103 THR A O 1
ATOM 755 N N . GLY A 1 104 ? -17.880 -5.579 31.053 1.00 90.44 104 GLY A N 1
ATOM 756 C CA . GLY A 1 104 ? -18.975 -6.458 31.470 1.00 90.44 104 GLY A CA 1
ATOM 757 C C . GLY A 1 104 ? -20.073 -6.593 30.406 1.00 90.44 104 GLY A C 1
ATOM 758 O O . GLY A 1 104 ? -20.181 -5.778 29.494 1.00 90.44 104 GLY A O 1
ATOM 759 N N . ALA A 1 105 ? -20.929 -7.615 30.532 1.00 88.62 105 ALA A N 1
ATOM 760 C CA . ALA A 1 105 ? -21.922 -7.989 29.511 1.00 88.62 105 ALA A CA 1
ATOM 761 C C . ALA A 1 105 ? -22.844 -6.845 29.042 1.00 88.62 105 ALA A C 1
ATOM 763 O O . ALA A 1 105 ? -23.250 -6.840 27.887 1.00 88.62 105 ALA A O 1
ATOM 764 N N . LYS A 1 106 ? -23.135 -5.866 29.908 1.00 89.19 106 LYS A N 1
ATOM 765 C CA . LYS A 1 106 ? -24.018 -4.730 29.596 1.00 89.19 106 LYS A CA 1
ATOM 766 C C . LYS A 1 106 ? -23.420 -3.729 28.597 1.00 89.19 106 LYS A C 1
ATOM 768 O O . LYS A 1 106 ? -24.174 -3.086 27.881 1.00 89.19 106 LYS A O 1
ATOM 773 N N . GLU A 1 107 ? -22.094 -3.596 28.540 1.00 93.75 107 GLU A N 1
ATOM 774 C CA . GLU A 1 107 ? -21.406 -2.608 27.685 1.00 93.75 107 GLU A CA 1
ATOM 775 C C . GLU A 1 107 ? -20.776 -3.239 26.436 1.00 93.75 107 GLU A C 1
ATOM 777 O O . GLU A 1 107 ? -20.406 -2.537 25.493 1.00 93.75 107 GLU A O 1
ATOM 782 N N . LYS A 1 108 ? -20.692 -4.574 26.391 1.00 95.12 108 LYS A N 1
ATOM 783 C CA . LYS A 1 108 ? -20.056 -5.306 25.289 1.00 95.12 108 LYS A CA 1
ATOM 784 C C . LYS A 1 108 ? -20.670 -5.000 23.929 1.00 95.12 108 LYS A C 1
ATOM 786 O O . LYS A 1 108 ? -19.921 -4.851 22.968 1.00 95.12 108 LYS A O 1
ATOM 791 N N . ASP A 1 109 ? -21.990 -4.879 23.826 1.00 96.25 109 ASP A N 1
ATOM 792 C CA . ASP A 1 109 ? -22.645 -4.625 22.537 1.00 96.25 109 ASP A CA 1
ATOM 793 C C . ASP A 1 109 ? -22.311 -3.237 21.974 1.00 96.25 109 ASP A C 1
ATOM 795 O O . ASP A 1 109 ? -22.077 -3.102 20.770 1.00 96.25 109 ASP A O 1
ATOM 799 N N . ALA A 1 110 ? -22.188 -2.225 22.840 1.00 96.31 110 ALA A N 1
ATOM 800 C CA . ALA A 1 110 ? -21.760 -0.886 22.442 1.00 96.31 110 ALA A CA 1
ATOM 801 C C . ALA A 1 110 ? -20.305 -0.898 21.947 1.00 96.31 110 ALA A C 1
ATOM 803 O O . ALA A 1 110 ? -20.023 -0.454 20.833 1.00 96.31 110 ALA A O 1
ATOM 804 N N . VAL A 1 111 ? -19.393 -1.510 22.714 1.00 97.12 111 VAL A N 1
ATOM 805 C CA . VAL A 1 111 ? -17.977 -1.623 22.320 1.00 97.12 111 VAL A CA 1
ATOM 806 C C . VAL A 1 111 ? -17.819 -2.456 21.041 1.00 97.12 111 VAL A C 1
ATOM 808 O O . VAL A 1 111 ? -16.970 -2.159 20.203 1.00 97.12 111 VAL A O 1
ATOM 811 N N . LYS A 1 112 ? -18.660 -3.476 20.829 1.00 97.25 112 LYS A N 1
ATOM 812 C CA . LYS A 1 112 ? -18.678 -4.274 19.595 1.00 97.25 112 LYS A CA 1
ATOM 813 C C . LYS A 1 112 ? -19.089 -3.446 18.379 1.00 97.25 112 LYS A C 1
ATOM 815 O O . LYS A 1 112 ? -18.501 -3.616 17.310 1.00 97.25 112 LYS A O 1
ATOM 820 N N . ALA A 1 113 ? -20.083 -2.571 18.522 1.00 97.75 113 ALA A N 1
ATOM 821 C CA . ALA A 1 113 ? -20.508 -1.677 17.450 1.00 97.75 113 ALA A CA 1
ATOM 822 C C . ALA A 1 113 ? -19.396 -0.682 17.075 1.00 97.75 113 ALA A C 1
ATOM 824 O O . ALA A 1 113 ? -19.098 -0.517 15.889 1.00 97.75 113 ALA A O 1
ATOM 825 N N . GLU A 1 114 ? -18.725 -0.095 18.070 1.00 97.25 114 GLU A N 1
ATOM 826 C CA . GLU A 1 114 ? -17.565 0.780 17.854 1.00 97.25 114 GLU A CA 1
ATOM 827 C C . GLU A 1 114 ? -16.403 0.037 17.192 1.00 97.25 114 GLU A C 1
ATOM 829 O O . GLU A 1 114 ? -15.838 0.521 16.211 1.00 97.25 114 GLU A O 1
ATOM 834 N N . LEU A 1 115 ? -16.085 -1.170 17.668 1.00 97.94 115 LEU A N 1
ATOM 835 C CA . LEU A 1 115 ? -15.035 -2.004 17.090 1.00 97.94 115 LEU A CA 1
ATOM 836 C C . LEU A 1 115 ? -15.334 -2.334 15.624 1.00 97.94 115 LEU A C 1
ATOM 838 O O . LEU A 1 115 ? -14.434 -2.260 14.789 1.00 97.94 115 LEU A O 1
ATOM 842 N N . LYS A 1 116 ? -16.590 -2.660 15.289 1.00 98.25 116 LYS A N 1
ATOM 843 C CA . LYS A 1 116 ? -17.007 -2.921 13.905 1.00 98.25 116 LYS A CA 1
ATOM 844 C C . LYS A 1 116 ? -16.801 -1.689 13.022 1.00 98.25 116 LYS A C 1
ATOM 846 O O . LYS A 1 116 ? -16.269 -1.826 11.924 1.00 98.25 116 LYS A O 1
ATOM 851 N N . LYS A 1 117 ? -17.186 -0.504 13.503 1.00 98.31 117 LYS A N 1
ATOM 852 C CA . LYS A 1 117 ? -17.006 0.759 12.776 1.00 98.31 117 LYS A CA 1
ATOM 853 C C . LYS A 1 117 ? -15.523 1.067 12.545 1.00 98.31 117 LYS A C 1
ATOM 855 O O . LYS A 1 117 ? -15.118 1.229 11.399 1.00 98.31 117 LYS A O 1
ATOM 860 N N . ALA A 1 118 ? -14.712 1.057 13.604 1.00 97.81 118 ALA A N 1
ATOM 861 C CA . ALA A 1 118 ? -13.274 1.316 13.516 1.00 97.81 118 ALA A CA 1
ATOM 862 C C . ALA A 1 118 ? -12.544 0.296 12.622 1.00 97.81 118 ALA A C 1
ATOM 864 O O . ALA A 1 118 ? -11.623 0.653 11.892 1.00 97.81 118 ALA A O 1
ATOM 865 N N . SER A 1 119 ? -12.973 -0.972 12.636 1.00 97.56 119 SER A N 1
ATOM 866 C CA . SER A 1 119 ? -12.411 -2.002 11.751 1.00 97.56 119 SER A CA 1
ATOM 867 C C . SER A 1 119 ? -12.750 -1.751 10.280 1.00 97.56 119 SER A C 1
ATOM 869 O O . SER A 1 119 ? -11.912 -2.004 9.420 1.00 97.56 119 SER A O 1
ATOM 871 N N . GLY A 1 120 ? -13.953 -1.243 9.990 1.00 98.31 120 GLY A N 1
ATOM 872 C CA . GLY A 1 120 ? -14.338 -0.829 8.639 1.00 98.31 120 GLY A CA 1
ATOM 873 C C . GLY A 1 120 ? -13.485 0.337 8.139 1.00 98.31 120 GLY A C 1
ATOM 874 O O . GLY A 1 120 ? -12.880 0.240 7.079 1.00 98.31 120 GLY A O 1
ATOM 875 N N . GLU A 1 121 ? -13.334 1.381 8.957 1.00 98.12 121 GLU A N 1
ATOM 876 C CA . GLU A 1 121 ? -12.485 2.536 8.627 1.00 98.12 121 GLU A CA 1
ATOM 877 C C . GLU A 1 121 ? -11.017 2.130 8.403 1.00 98.12 121 GLU A C 1
ATOM 879 O O . GLU A 1 121 ? -10.361 2.625 7.485 1.00 98.12 121 GLU A O 1
ATOM 884 N N . LEU A 1 122 ? -10.497 1.195 9.209 1.00 98.06 122 LEU A N 1
ATOM 885 C CA . LEU A 1 122 ? -9.160 0.635 9.010 1.00 98.06 122 LEU A CA 1
ATOM 886 C C . LEU A 1 122 ? -9.047 -0.111 7.675 1.00 98.06 122 LEU A C 1
ATOM 888 O O . LEU A 1 122 ? -8.060 0.069 6.963 1.00 98.06 122 LEU A O 1
ATOM 892 N N . PHE A 1 123 ? -10.037 -0.938 7.337 1.00 98.38 123 PHE A N 1
ATOM 893 C CA . PHE A 1 123 ? -10.049 -1.672 6.074 1.00 98.38 123 PHE A CA 1
ATOM 894 C C . PHE A 1 123 ? -10.032 -0.721 4.873 1.00 98.38 123 PHE A C 1
ATOM 896 O O . PHE A 1 123 ? -9.219 -0.903 3.966 1.00 98.38 123 PHE A O 1
ATOM 903 N N . ASP A 1 124 ? -10.859 0.324 4.895 1.00 97.81 124 ASP A N 1
ATOM 904 C CA . ASP A 1 124 ? -10.919 1.320 3.823 1.00 97.81 124 ASP A CA 1
ATOM 905 C C . ASP A 1 124 ? -9.590 2.081 3.682 1.00 97.81 124 ASP A C 1
ATOM 907 O O . ASP A 1 124 ? -9.102 2.305 2.569 1.00 97.81 124 ASP A O 1
ATOM 911 N N . ALA A 1 125 ? -8.948 2.425 4.805 1.00 96.25 125 ALA A N 1
ATOM 912 C CA . ALA A 1 125 ? -7.627 3.049 4.805 1.00 96.25 125 ALA A CA 1
ATOM 913 C C . ALA A 1 125 ? -6.548 2.123 4.210 1.00 96.25 125 ALA A C 1
ATOM 915 O O . ALA A 1 125 ? -5.757 2.556 3.367 1.00 96.25 125 ALA A O 1
ATOM 916 N N . GLU A 1 126 ? -6.530 0.843 4.598 1.00 95.75 126 GLU A N 1
ATOM 917 C CA . GLU A 1 126 ? -5.614 -0.152 4.029 1.00 95.75 126 GLU A CA 1
ATOM 918 C C . GLU A 1 126 ? -5.845 -0.349 2.527 1.00 95.75 126 GLU A C 1
ATOM 920 O O . GLU A 1 126 ? -4.882 -0.432 1.758 1.00 95.75 126 GLU A O 1
ATOM 925 N N . LEU A 1 127 ? -7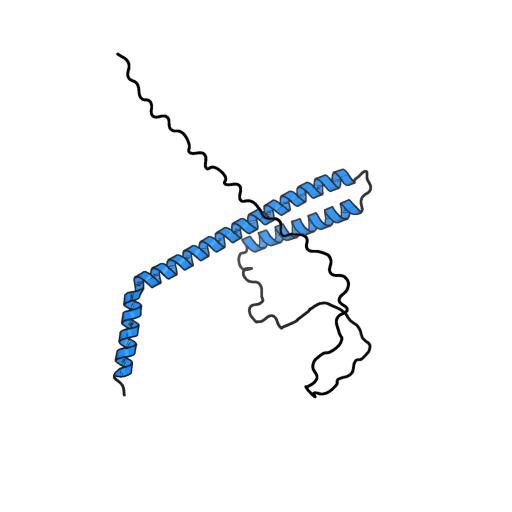.108 -0.423 2.099 1.00 96.75 127 LEU A N 1
ATOM 926 C CA . LEU A 1 127 ? -7.472 -0.582 0.696 1.00 96.75 127 LEU A CA 1
ATOM 927 C C . LEU A 1 127 ? -6.984 0.615 -0.123 1.00 96.75 127 LEU A C 1
ATOM 929 O O . LEU A 1 127 ? -6.267 0.425 -1.105 1.00 96.75 127 LEU A O 1
ATOM 933 N N . SER A 1 128 ? -7.250 1.839 0.340 1.00 95.06 128 SER A N 1
ATOM 934 C CA . SER A 1 128 ? -6.784 3.058 -0.327 1.00 95.06 128 SER A CA 1
ATOM 935 C C . SER A 1 128 ? -5.251 3.127 -0.425 1.00 95.06 128 SER A C 1
ATOM 937 O O . SER A 1 128 ? -4.697 3.580 -1.432 1.00 95.06 128 SER A O 1
ATOM 939 N N . ASN A 1 129 ? -4.533 2.632 0.588 1.00 92.69 129 ASN A N 1
ATOM 940 C CA . ASN A 1 129 ? -3.069 2.558 0.570 1.00 92.69 129 ASN A CA 1
ATOM 941 C C . ASN A 1 129 ? -2.555 1.537 -0.452 1.00 92.69 129 ASN A C 1
ATOM 943 O O . ASN A 1 129 ? -1.586 1.809 -1.170 1.00 92.69 129 ASN A O 1
ATOM 947 N N . ARG A 1 130 ? -3.212 0.376 -0.554 1.00 94.00 130 ARG A N 1
ATOM 948 C CA . ARG A 1 130 ? -2.894 -0.648 -1.561 1.00 94.00 130 ARG A CA 1
ATOM 949 C C . ARG A 1 130 ? -3.159 -0.139 -2.977 1.00 94.00 130 ARG A C 1
ATOM 951 O O . ARG A 1 130 ? -2.301 -0.324 -3.836 1.00 94.00 130 ARG A O 1
ATOM 958 N N . GLU A 1 131 ? -4.275 0.547 -3.208 1.00 95.00 131 GLU A N 1
ATOM 959 C CA . GLU A 1 131 ? -4.613 1.159 -4.501 1.00 95.00 131 GLU A CA 1
ATOM 960 C C . GLU A 1 131 ? -3.578 2.203 -4.927 1.00 95.00 131 GLU A C 1
ATOM 962 O O . GLU A 1 131 ? -3.081 2.172 -6.055 1.00 95.00 131 GLU A O 1
ATOM 967 N N . HIS A 1 132 ? -3.185 3.093 -4.012 1.00 91.50 132 HIS A N 1
ATOM 968 C CA . HIS A 1 132 ? -2.153 4.088 -4.293 1.00 91.50 132 HIS A CA 1
ATOM 969 C C . HIS A 1 132 ? -0.818 3.427 -4.667 1.00 91.50 132 HIS A C 1
ATOM 971 O O . HIS A 1 132 ? -0.177 3.811 -5.649 1.00 91.50 132 HIS A O 1
ATOM 977 N N . ARG A 1 133 ? -0.410 2.392 -3.922 1.00 90.00 133 ARG A N 1
ATOM 978 C CA . ARG A 1 133 ? 0.808 1.630 -4.221 1.00 90.00 133 ARG A CA 1
ATOM 979 C C . ARG A 1 133 ? 0.718 0.921 -5.571 1.00 90.00 133 ARG A C 1
ATOM 981 O O . ARG A 1 133 ? 1.688 0.941 -6.323 1.00 90.00 133 ARG A O 1
ATOM 988 N N . ALA A 1 134 ? -0.430 0.327 -5.893 1.00 95.00 134 ALA A N 1
ATOM 989 C CA . ALA A 1 134 ? -0.658 -0.318 -7.181 1.00 95.00 134 ALA A CA 1
ATOM 990 C C . ALA A 1 134 ? -0.511 0.682 -8.335 1.00 95.00 134 ALA A C 1
ATOM 992 O 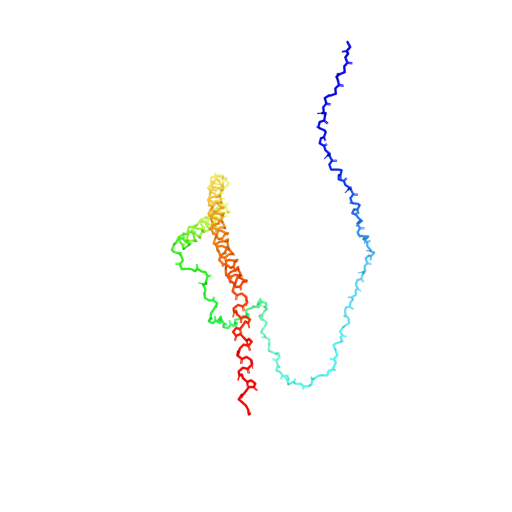O . ALA A 1 134 ? 0.188 0.395 -9.305 1.00 95.00 134 ALA A O 1
ATOM 993 N N . LYS A 1 135 ? -1.070 1.889 -8.193 1.00 95.19 135 LYS A N 1
ATOM 994 C CA . LYS A 1 135 ? -0.916 2.964 -9.181 1.00 95.19 135 LYS A CA 1
ATOM 995 C C . LYS A 1 135 ? 0.548 3.373 -9.370 1.00 95.19 135 LYS A C 1
ATOM 997 O O . LYS A 1 135 ? 0.999 3.515 -10.502 1.00 95.19 135 LYS A O 1
ATOM 1002 N N . LYS A 1 136 ? 1.316 3.516 -8.286 1.00 92.56 136 LYS A N 1
ATOM 1003 C CA . LYS A 1 136 ? 2.750 3.846 -8.376 1.00 92.56 136 LYS A CA 1
ATOM 1004 C C . LYS A 1 136 ? 3.553 2.766 -9.095 1.00 92.56 136 LYS A C 1
ATOM 1006 O O . LYS A 1 136 ? 4.347 3.083 -9.974 1.00 92.56 136 LYS A O 1
ATOM 1011 N N . LEU A 1 137 ? 3.279 1.498 -8.798 1.00 92.31 137 LEU A N 1
ATOM 1012 C CA . LEU A 1 137 ? 3.900 0.378 -9.505 1.00 92.31 137 LEU A CA 1
ATOM 1013 C C . LEU A 1 137 ? 3.527 0.357 -10.996 1.00 92.31 137 LEU A C 1
ATOM 1015 O O . LEU A 1 137 ? 4.377 0.058 -11.830 1.00 92.31 137 LEU A O 1
ATOM 1019 N N . GLN A 1 138 ? 2.290 0.713 -11.354 1.00 96.44 138 GLN A N 1
ATOM 1020 C CA . GLN A 1 138 ? 1.878 0.852 -12.756 1.00 96.44 138 GLN A CA 1
ATOM 1021 C C . GLN A 1 138 ? 2.620 1.995 -13.468 1.00 96.44 138 GLN A C 1
ATOM 1023 O O . GLN A 1 138 ? 3.082 1.812 -14.593 1.00 96.44 138 GLN A O 1
ATOM 1028 N N . GLU A 1 139 ? 2.781 3.151 -12.816 1.00 96.31 139 GLU A N 1
ATOM 1029 C CA . GLU A 1 139 ? 3.560 4.283 -13.345 1.00 96.31 139 GLU A CA 1
ATOM 1030 C C . GLU A 1 139 ? 5.031 3.890 -13.585 1.00 96.31 139 GLU A C 1
ATOM 1032 O O . GLU A 1 139 ? 5.607 4.208 -14.629 1.00 96.31 139 GLU A O 1
ATOM 1037 N N . GLU A 1 140 ? 5.642 3.164 -12.648 1.00 95.06 140 GLU A N 1
ATOM 1038 C CA . GLU A 1 140 ? 7.014 2.656 -12.773 1.00 95.06 140 GLU A CA 1
ATOM 1039 C C . GLU A 1 140 ? 7.149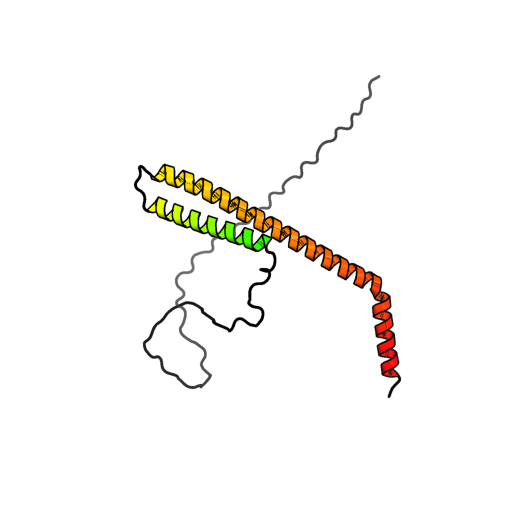 1.612 -13.887 1.00 95.06 140 GLU A C 1
ATOM 1041 O O . GLU A 1 140 ? 8.088 1.681 -14.685 1.00 95.06 140 GLU A O 1
ATOM 1046 N N . ALA A 1 141 ? 6.190 0.688 -13.997 1.00 95.75 141 ALA A N 1
ATOM 1047 C CA . ALA A 1 141 ? 6.158 -0.306 -15.065 1.00 95.75 141 ALA A CA 1
ATOM 1048 C C . ALA A 1 141 ? 6.066 0.356 -16.448 1.00 95.75 141 ALA A C 1
ATOM 1050 O O . ALA A 1 141 ? 6.813 -0.015 -17.355 1.00 95.75 141 ALA A O 1
ATOM 1051 N N . ALA A 1 142 ? 5.220 1.380 -16.601 1.00 97.75 142 ALA A N 1
ATOM 1052 C CA . ALA A 1 142 ? 5.103 2.138 -17.844 1.00 97.75 142 ALA A CA 1
ATOM 1053 C C . ALA A 1 142 ? 6.419 2.848 -18.208 1.00 97.75 142 ALA A C 1
ATOM 1055 O O . ALA A 1 142 ? 6.877 2.763 -19.349 1.00 97.75 142 ALA A O 1
ATOM 1056 N N . ARG A 1 143 ? 7.091 3.481 -17.236 1.00 97.19 143 ARG A N 1
ATOM 1057 C CA . ARG A 1 143 ? 8.413 4.104 -17.452 1.00 97.19 143 ARG A CA 1
ATOM 1058 C C . ARG A 1 143 ? 9.475 3.085 -17.862 1.00 97.19 143 ARG A C 1
ATOM 1060 O O . ARG A 1 143 ? 10.281 3.353 -18.754 1.00 97.19 143 ARG A O 1
ATOM 1067 N N . ALA A 1 144 ? 9.482 1.909 -17.236 1.00 97.19 144 ALA A N 1
ATOM 1068 C CA . ALA A 1 144 ? 10.396 0.832 -17.600 1.00 97.19 144 ALA A CA 1
ATOM 1069 C C . ALA A 1 144 ? 10.141 0.345 -19.037 1.00 97.19 144 ALA A C 1
ATOM 1071 O O . ALA A 1 144 ? 11.084 0.198 -19.817 1.00 97.19 144 ALA A O 1
ATOM 1072 N N . GLN A 1 145 ? 8.873 0.170 -19.420 1.00 97.44 145 GLN A N 1
ATOM 1073 C CA . GLN A 1 145 ? 8.484 -0.183 -20.788 1.00 97.44 145 GLN A CA 1
ATOM 1074 C C . GLN A 1 145 ? 8.895 0.885 -21.810 1.00 97.44 145 GLN A C 1
ATOM 1076 O O . GLN A 1 145 ? 9.376 0.546 -22.896 1.00 97.44 145 GLN A O 1
ATOM 1081 N N . GLU A 1 146 ? 8.765 2.169 -21.471 1.00 97.88 146 GLU A N 1
ATOM 1082 C CA . GLU A 1 146 ? 9.210 3.273 -22.323 1.00 97.88 146 GLU A CA 1
ATOM 1083 C C . GLU A 1 146 ? 10.733 3.245 -22.522 1.00 97.88 146 GLU A C 1
ATOM 1085 O O . GLU A 1 146 ? 11.217 3.367 -23.648 1.00 97.88 146 GLU A O 1
ATOM 1090 N N . SER A 1 147 ? 11.496 3.011 -21.451 1.00 97.00 147 SER A N 1
ATOM 1091 C CA . SER A 1 147 ? 12.955 2.868 -21.513 1.00 97.00 147 SER A CA 1
ATOM 1092 C C . SER A 1 147 ? 13.378 1.696 -22.408 1.00 97.00 147 SER A C 1
ATOM 1094 O O . SER A 1 147 ? 14.233 1.852 -23.282 1.00 97.00 147 SER A O 1
ATOM 1096 N N . VAL A 1 148 ? 12.717 0.540 -22.276 1.00 97.44 148 VAL A N 1
ATOM 1097 C CA . VAL A 1 148 ? 12.946 -0.624 -23.150 1.00 97.44 148 VAL A CA 1
ATOM 1098 C C . VAL A 1 148 ? 12.624 -0.291 -24.606 1.00 97.44 148 VAL A C 1
ATOM 1100 O O . VAL A 1 148 ? 13.393 -0.640 -25.501 1.00 97.44 148 VAL A O 1
ATOM 1103 N N . SER A 1 149 ? 11.520 0.409 -24.860 1.00 97.00 149 SER A N 1
ATOM 1104 C CA . SER A 1 149 ? 11.112 0.802 -26.213 1.00 97.00 149 SER A CA 1
ATOM 1105 C C . SER A 1 149 ? 12.112 1.775 -26.844 1.00 97.00 149 SER A C 1
ATOM 1107 O O . SER A 1 149 ? 12.518 1.579 -27.990 1.00 97.00 149 SER A O 1
ATOM 1109 N N . LYS A 1 150 ? 12.607 2.754 -26.076 1.00 97.44 150 LYS A N 1
ATOM 1110 C CA . LYS A 1 150 ? 13.703 3.650 -26.483 1.00 97.44 150 LYS A CA 1
ATOM 1111 C C . LYS A 1 150 ? 14.993 2.881 -26.768 1.00 97.44 150 LYS A C 1
ATOM 1113 O O . LYS A 1 150 ? 15.674 3.176 -27.746 1.00 97.44 150 LYS A O 1
ATOM 1118 N N . GLY A 1 151 ? 15.330 1.884 -25.949 1.00 95.25 151 GLY A N 1
ATOM 1119 C CA . GLY A 1 151 ? 16.488 1.015 -26.169 1.00 95.25 151 GLY A CA 1
ATOM 1120 C C . GLY A 1 151 ? 16.378 0.207 -27.462 1.00 95.25 151 GLY A C 1
ATOM 1121 O O . GLY A 1 151 ? 17.335 0.147 -28.229 1.00 95.25 151 GLY A O 1
ATOM 1122 N N . LYS A 1 152 ? 15.193 -0.350 -27.744 1.00 96.38 152 LYS A N 1
ATOM 1123 C CA . LYS A 1 152 ? 14.904 -1.065 -28.995 1.00 96.38 152 LYS A CA 1
ATOM 1124 C C . LYS A 1 152 ? 15.007 -0.147 -30.213 1.00 96.38 152 LYS A C 1
ATOM 1126 O O . LYS A 1 152 ? 15.672 -0.513 -31.174 1.00 96.38 152 LYS A O 1
ATOM 1131 N N . ALA A 1 153 ? 14.420 1.048 -30.154 1.00 96.88 153 ALA A N 1
ATOM 1132 C CA . ALA A 1 153 ? 14.497 2.029 -31.239 1.00 96.88 153 ALA A CA 1
ATOM 1133 C C . ALA A 1 153 ? 15.940 2.494 -31.510 1.00 96.88 153 ALA A C 1
ATOM 1135 O O . ALA A 1 153 ? 16.318 2.733 -32.650 1.00 96.88 153 ALA A O 1
ATOM 1136 N N . ASN A 1 154 ? 16.767 2.575 -30.465 1.00 97.38 154 ASN A N 1
ATOM 1137 C CA . ASN A 1 154 ? 18.173 2.962 -30.572 1.00 97.38 154 ASN A CA 1
ATOM 1138 C C . ASN A 1 154 ? 19.129 1.775 -30.774 1.00 97.38 154 ASN A C 1
ATOM 1140 O O . ASN A 1 154 ? 20.345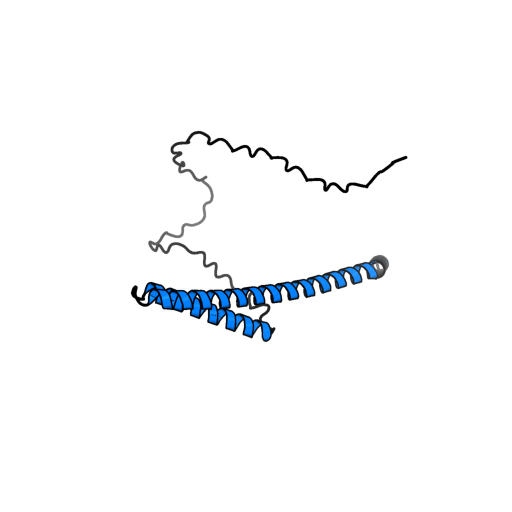 1.979 -30.740 1.00 97.38 154 ASN A O 1
ATOM 1144 N N . ARG A 1 155 ? 18.620 0.548 -30.964 1.00 97.56 155 ARG A N 1
ATOM 1145 C CA . ARG A 1 155 ? 19.436 -0.674 -31.016 1.00 97.56 155 ARG A CA 1
ATOM 1146 C C . ARG A 1 155 ? 20.563 -0.554 -32.029 1.00 97.56 155 ARG A C 1
ATOM 1148 O O . ARG A 1 155 ? 21.715 -0.749 -31.660 1.00 97.56 155 ARG A O 1
ATOM 1155 N N . ASP A 1 156 ? 20.248 -0.201 -33.268 1.00 95.50 156 ASP A N 1
ATOM 1156 C CA . ASP A 1 156 ? 21.236 -0.222 -34.349 1.00 95.50 156 ASP A CA 1
ATOM 1157 C C . ASP A 1 156 ? 22.305 0.860 -34.158 1.00 95.50 156 ASP A C 1
ATOM 1159 O O . ASP A 1 156 ? 23.480 0.614 -34.406 1.00 95.50 156 ASP A O 1
ATOM 1163 N N . LYS A 1 157 ? 21.944 2.014 -33.579 1.00 96.56 157 LYS A N 1
ATOM 1164 C CA . LYS A 1 157 ? 22.908 3.049 -33.171 1.00 96.56 157 LYS A CA 1
ATOM 1165 C C . LYS A 1 157 ? 23.836 2.567 -32.052 1.00 96.56 157 LYS A C 1
ATOM 1167 O O . LYS A 1 157 ? 25.030 2.858 -32.072 1.00 96.56 157 LYS A O 1
ATOM 1172 N N . ILE A 1 158 ? 23.295 1.855 -31.060 1.00 93.50 158 ILE A N 1
ATOM 1173 C CA . ILE A 1 158 ? 24.083 1.284 -29.957 1.00 93.50 158 ILE A CA 1
ATOM 1174 C C . ILE A 1 158 ? 25.030 0.205 -30.491 1.00 93.50 158 ILE A C 1
ATOM 1176 O O . ILE A 1 158 ? 26.201 0.190 -30.117 1.00 93.50 158 ILE A O 1
ATOM 1180 N N . VAL A 1 159 ? 24.536 -0.679 -31.362 1.00 96.88 159 VAL A N 1
ATOM 1181 C CA . VAL A 1 159 ? 25.335 -1.733 -31.998 1.00 96.88 159 VAL A CA 1
ATOM 1182 C C . VAL A 1 159 ? 26.420 -1.120 -32.883 1.00 96.88 159 VAL A C 1
ATOM 1184 O O . VAL A 1 159 ? 27.575 -1.490 -32.724 1.00 96.88 159 VAL A O 1
ATOM 1187 N N . GLY A 1 160 ? 26.088 -0.137 -33.723 1.00 96.50 160 GLY A N 1
ATOM 1188 C CA . GLY A 1 160 ? 27.048 0.571 -34.576 1.00 96.50 160 GLY A CA 1
ATOM 1189 C C . GLY A 1 160 ? 28.183 1.209 -33.777 1.00 96.50 160 GLY A C 1
ATOM 1190 O O . GLY A 1 160 ? 29.343 0.905 -34.025 1.00 96.50 160 GLY A O 1
ATOM 1191 N N . ARG A 1 161 ? 27.863 1.976 -32.723 1.00 95.56 161 ARG A N 1
ATOM 1192 C CA . ARG A 1 161 ? 28.880 2.563 -31.831 1.00 95.56 161 ARG A CA 1
ATOM 1193 C C . ARG A 1 161 ? 29.786 1.502 -31.195 1.00 95.56 161 ARG A C 1
ATOM 1195 O O . ARG A 1 161 ? 30.979 1.733 -31.038 1.00 95.56 161 ARG A O 1
ATOM 1202 N N . ARG A 1 162 ? 29.230 0.357 -30.784 1.00 93.81 162 ARG A N 1
ATOM 1203 C CA . ARG A 1 162 ? 30.023 -0.743 -30.207 1.00 93.81 162 ARG A CA 1
ATOM 1204 C C . ARG A 1 162 ? 30.922 -1.403 -31.250 1.00 93.81 162 ARG A C 1
ATOM 1206 O O . ARG A 1 162 ? 32.057 -1.720 -30.927 1.00 93.81 162 ARG A O 1
ATOM 1213 N N . LEU A 1 163 ? 30.430 -1.595 -32.474 1.00 94.94 163 LEU A N 1
ATOM 1214 C CA . LEU A 1 163 ? 31.225 -2.136 -33.577 1.00 94.94 163 LEU A CA 1
ATOM 1215 C C . LEU A 1 163 ? 32.391 -1.208 -33.924 1.00 94.94 163 LEU A C 1
ATOM 1217 O O . LEU A 1 163 ? 33.516 -1.679 -34.020 1.00 94.94 163 LEU A O 1
ATOM 1221 N N . GLU A 1 164 ? 32.147 0.100 -34.033 1.00 94.12 164 GLU A N 1
ATOM 1222 C CA . GLU A 1 164 ? 33.200 1.100 -34.257 1.00 94.12 164 GLU A CA 1
ATOM 1223 C C . GLU A 1 164 ? 34.270 1.060 -33.159 1.00 94.12 164 GLU A C 1
ATOM 1225 O O . GLU A 1 164 ? 35.457 1.076 -33.464 1.00 94.12 164 GLU A O 1
ATOM 1230 N N . GLN A 1 165 ? 33.865 0.955 -31.888 1.00 91.12 165 GLN A N 1
ATOM 1231 C CA . GLN A 1 165 ? 34.798 0.843 -30.762 1.00 91.12 165 GLN A CA 1
ATOM 1232 C C . GLN A 1 165 ? 35.658 -0.424 -30.824 1.00 91.12 165 GLN A C 1
ATOM 1234 O O . GLN A 1 165 ? 36.841 -0.355 -30.510 1.00 91.12 165 GLN A O 1
ATOM 1239 N N . LEU A 1 166 ? 35.082 -1.565 -31.217 1.00 92.00 166 LEU A N 1
ATOM 1240 C CA . LEU A 1 166 ? 35.825 -2.822 -31.349 1.00 92.00 166 LEU A CA 1
ATOM 1241 C C . LEU A 1 166 ? 36.818 -2.762 -32.516 1.00 92.00 166 LEU A C 1
ATOM 1243 O O . LEU A 1 166 ? 37.987 -3.072 -32.334 1.00 92.00 166 LEU A O 1
ATOM 1247 N N . ILE A 1 167 ? 36.380 -2.281 -33.683 1.00 91.25 167 ILE A N 1
ATOM 1248 C CA . ILE A 1 167 ? 37.233 -2.174 -34.877 1.00 91.25 167 ILE A CA 1
ATOM 1249 C C . ILE A 1 167 ? 38.370 -1.164 -34.659 1.00 91.25 167 ILE A C 1
ATOM 1251 O O . ILE A 1 167 ? 39.493 -1.405 -35.090 1.00 91.25 167 ILE A O 1
ATOM 1255 N N . ALA A 1 168 ? 38.100 -0.042 -33.986 1.00 82.38 168 ALA A N 1
ATOM 1256 C CA . ALA A 1 168 ? 39.124 0.954 -33.677 1.00 82.38 168 ALA A CA 1
ATOM 1257 C C . ALA A 1 168 ? 40.150 0.447 -32.647 1.00 82.38 168 ALA A C 1
ATOM 1259 O O . ALA A 1 168 ? 41.319 0.803 -32.740 1.00 82.38 168 ALA A O 1
ATOM 1260 N N . ALA A 1 169 ? 39.736 -0.399 -31.696 1.00 67.75 169 ALA A N 1
ATOM 1261 C CA . ALA A 1 169 ? 40.637 -1.001 -30.712 1.00 67.75 169 ALA A CA 1
ATOM 1262 C C . ALA A 1 169 ? 41.549 -2.091 -31.311 1.00 67.75 169 ALA A C 1
ATOM 1264 O O . ALA A 1 169 ? 42.655 -2.289 -30.818 1.00 67.75 169 ALA A O 1
ATOM 1265 N N . ASP A 1 170 ? 41.121 -2.755 -32.388 1.00 60.25 170 ASP A N 1
ATOM 1266 C CA . ASP A 1 170 ? 41.921 -3.761 -33.106 1.00 60.25 170 ASP A CA 1
ATOM 1267 C C . ASP A 1 170 ? 42.937 -3.141 -34.098 1.00 60.25 170 ASP A C 1
ATOM 1269 O O . ASP A 1 170 ? 43.722 -3.865 -34.710 1.00 60.25 170 ASP A O 1
ATOM 1273 N N . GLY A 1 171 ? 42.936 -1.810 -34.272 1.00 56.28 171 GLY A N 1
ATOM 1274 C CA . GLY A 1 171 ? 43.827 -1.072 -35.182 1.00 56.28 171 GLY A CA 1
ATOM 1275 C C . GLY A 1 171 ? 45.009 -0.342 -34.523 1.00 56.28 171 GLY A C 1
ATOM 1276 O O . GLY A 1 171 ? 45.870 0.162 -35.241 1.00 56.28 171 GLY A O 1
ATOM 1277 N N . GLU A 1 172 ? 45.066 -0.282 -33.189 1.00 54.09 172 GLU A N 1
ATOM 1278 C CA . GLU A 1 172 ? 46.203 0.238 -32.410 1.00 54.09 172 GLU A CA 1
ATOM 1279 C C . GLU A 1 172 ? 46.882 -0.910 -31.638 1.00 54.09 172 GLU A C 1
ATOM 1281 O O . GLU A 1 172 ? 46.702 -1.057 -30.430 1.00 54.09 172 GLU A O 1
ATOM 1286 N N . TRP A 1 173 ? 47.666 -1.725 -32.349 1.00 51.53 173 TRP A N 1
ATOM 1287 C CA . TRP A 1 173 ? 48.750 -2.558 -31.806 1.00 51.53 173 TRP A CA 1
ATOM 1288 C C . TRP A 1 173 ? 49.938 -2.543 -32.766 1.00 51.53 173 TRP A C 1
ATOM 1290 O O . TRP A 1 173 ? 49.712 -2.716 -33.986 1.00 51.53 173 TRP A O 1
#

Secondary structure (DSSP, 8-state):
--------------------------PPP---------PPP----------S--------------TT-S-TTTT-HHHHHHHHHHHHHHHHHHHHHHHHHHS-TTTHHHHHHHHHHHHHHHHHHHHHHHHHHHHHHHHHHHHHHHHHHHHHHTHHHHHHHHHHHHHHHTT--

pLDDT: mean 73.58, std 23.6, range [38.0, 98.38]

Foldseek 3Di:
DDDDDDPDPDDDDDDDDPDPPDDPDPDDDDPDDDDDDDDDDDDDDDDDDDDPDDDDDDPPPVDPCPPVNDDPPPPDPVLVVLVVQLVVLVVVLVVLVVCLVVDDPVCNVVSVVVNVVSVVVNVVSVVVSVVVVVVVVVVVVVVVVVVVVVCVVCVVVVVVVVVVVVVVVVPPD

Radius of gyration: 33.78 Å; chains: 1; bounding box: 94×62×81 Å

Sequence (173 aa):
MVLGIGALWTPHVLSQETGDFVQPDDGPGVEGQKLPSGGPQGFPGPMMRAGPGGFGGAGMRGGPMGPGGAMGPMQDPEIRKRIETEMKLRRQVGELARKYRETGAKEKDAVKAELKKASGELFDAELSNREHRAKKLQEEAARAQESVSKGKANRDKIVGRRLEQLIAADGEW